Protein AF-B6JFP6-F1 (afdb_monomer)

Radius of gyration: 25.98 Å; Cα contacts (8 Å, |Δi|>4): 5; chains: 1; bounding box: 62×46×68 Å

Organism: Afipia carboxidovorans (strain ATCC 49405 / DSM 1227 / KCTC 32145 / OM5) (NCBI:txid504832)

Structure (mmCIF, N/CA/C/O backbone):
data_AF-B6JFP6-F1
#
_entry.id   AF-B6JFP6-F1
#
loop_
_atom_site.group_PDB
_atom_site.id
_atom_site.type_symbol
_atom_site.label_atom_id
_atom_site.label_alt_id
_atom_site.label_comp_id
_atom_site.label_asym_id
_atom_site.label_entity_id
_atom_site.label_seq_id
_atom_site.pdbx_PDB_ins_code
_atom_site.Cartn_x
_atom_site.Cartn_y
_atom_site.Cartn_z
_atom_site.occupancy
_atom_site.B_iso_or_equiv
_atom_site.auth_seq_id
_atom_site.auth_comp_id
_atom_site.auth_asym_id
_atom_site.auth_atom_id
_atom_site.pdbx_PDB_model_num
ATOM 1 N N . MET A 1 1 ? -2.493 7.759 29.142 1.00 68.94 1 MET A N 1
ATOM 2 C CA . MET A 1 1 ? -3.205 7.157 27.994 1.00 68.94 1 MET A CA 1
ATOM 3 C C . MET A 1 1 ? -2.379 7.421 26.736 1.00 68.94 1 MET A C 1
ATOM 5 O O . MET A 1 1 ? -2.611 8.411 26.062 1.00 68.94 1 MET A O 1
ATOM 9 N N . GLY A 1 2 ? -1.323 6.642 26.493 1.00 77.06 2 GLY A N 1
ATOM 10 C CA . GLY A 1 2 ? -0.442 6.845 25.335 1.00 77.06 2 GLY A CA 1
ATOM 11 C C . GLY A 1 2 ? -0.838 5.925 24.187 1.00 77.06 2 GLY A C 1
ATOM 12 O O . GLY A 1 2 ? -1.299 4.811 24.435 1.00 77.06 2 GLY A O 1
ATOM 13 N N . LEU A 1 3 ? -0.643 6.374 22.948 1.00 82.00 3 LEU A N 1
ATOM 14 C CA . LEU A 1 3 ? -0.772 5.517 21.772 1.00 82.00 3 LEU A CA 1
ATOM 15 C C . LEU A 1 3 ? 0.334 4.463 21.834 1.00 82.00 3 LEU A C 1
ATOM 17 O O . LEU A 1 3 ? 1.481 4.719 21.477 1.00 82.00 3 LEU A O 1
ATOM 21 N N . SER A 1 4 ? 0.011 3.288 22.368 1.00 91.88 4 SER A N 1
ATOM 22 C CA . SER A 1 4 ? 0.954 2.177 22.365 1.00 91.88 4 SER A CA 1
ATOM 23 C C . SER A 1 4 ? 1.112 1.640 20.945 1.00 91.88 4 SER A C 1
ATOM 25 O O . SER A 1 4 ? 0.206 1.754 20.116 1.00 91.88 4 SER A O 1
ATOM 27 N N . PHE A 1 5 ? 2.249 0.999 20.680 1.00 92.38 5 PHE A N 1
ATOM 28 C CA . PHE A 1 5 ? 2.520 0.334 19.403 1.00 92.38 5 PHE A CA 1
ATOM 29 C C . PHE A 1 5 ? 1.367 -0.589 18.960 1.00 92.38 5 PHE A C 1
ATOM 31 O O . PHE A 1 5 ? 1.010 -0.626 17.786 1.00 92.38 5 PHE A O 1
ATOM 38 N N . GLN A 1 6 ? 0.713 -1.253 19.921 1.00 92.44 6 GLN A N 1
ATOM 39 C CA . GLN A 1 6 ? -0.446 -2.110 19.667 1.00 92.44 6 GLN A CA 1
ATOM 40 C C . GLN A 1 6 ? -1.637 -1.351 19.058 1.00 92.44 6 GLN A C 1
ATOM 42 O O . GLN A 1 6 ? -2.265 -1.856 18.131 1.00 92.44 6 GLN A O 1
ATOM 47 N N . HIS A 1 7 ? -1.928 -0.123 19.508 1.00 94.25 7 HIS A N 1
ATOM 48 C CA . HIS A 1 7 ? -3.025 0.678 18.945 1.00 94.25 7 HIS A CA 1
ATOM 49 C C . HIS A 1 7 ? -2.759 1.050 17.485 1.00 94.25 7 HIS A C 1
ATOM 51 O O . HIS A 1 7 ? -3.667 0.984 16.660 1.00 94.25 7 HIS A O 1
ATOM 57 N N . ILE A 1 8 ? -1.514 1.407 17.160 1.00 94.69 8 ILE A N 1
ATOM 58 C CA . ILE A 1 8 ? -1.111 1.765 15.794 1.00 94.69 8 ILE A CA 1
ATOM 59 C C . ILE A 1 8 ? -1.269 0.562 14.865 1.00 94.69 8 ILE A C 1
ATOM 61 O O . ILE A 1 8 ? -1.781 0.715 13.760 1.00 94.69 8 ILE A O 1
ATOM 65 N N . LEU A 1 9 ? -0.896 -0.638 15.318 1.00 95.50 9 LEU A N 1
ATOM 66 C CA . LEU A 1 9 ? -1.052 -1.858 14.531 1.00 95.50 9 LEU A CA 1
ATOM 67 C C . LEU A 1 9 ? -2.531 -2.166 14.241 1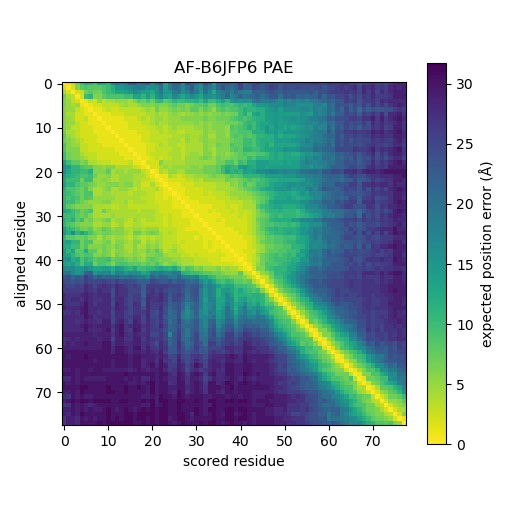.00 95.50 9 LEU A C 1
ATOM 69 O O . LEU A 1 9 ? -2.885 -2.442 13.095 1.00 95.50 9 LEU A O 1
ATOM 73 N N . ILE A 1 10 ? -3.401 -2.054 15.251 1.00 96.06 10 ILE A N 1
ATOM 74 C CA . ILE A 1 10 ? -4.855 -2.242 15.095 1.00 96.06 10 ILE A CA 1
ATOM 75 C C . ILE A 1 10 ? -5.429 -1.207 14.123 1.00 96.06 10 ILE A C 1
ATOM 77 O O . ILE A 1 10 ? -6.173 -1.567 13.212 1.00 96.06 10 ILE A O 1
ATOM 81 N N . LEU A 1 11 ? -5.048 0.064 14.272 1.00 94.56 11 LEU A N 1
ATOM 82 C CA . LEU A 1 11 ? -5.450 1.135 13.362 1.00 94.56 11 LEU A CA 1
ATOM 83 C C . LEU A 1 11 ? -5.041 0.810 11.919 1.00 94.56 11 LEU A C 1
ATOM 85 O O . LEU A 1 11 ? -5.852 0.949 11.008 1.00 94.56 11 LEU A O 1
ATOM 89 N N . LEU A 1 12 ? -3.812 0.331 11.713 1.00 94.81 12 LEU A N 1
ATOM 90 C CA . LEU A 1 12 ? -3.302 -0.038 10.394 1.00 94.81 12 LEU A CA 1
ATOM 91 C C . LEU A 1 12 ? -4.137 -1.152 9.757 1.00 94.81 12 LEU A C 1
ATOM 93 O O . LEU A 1 12 ? -4.484 -1.051 8.583 1.00 94.81 12 LEU A O 1
ATOM 97 N N . VAL A 1 13 ? -4.500 -2.181 10.529 1.00 95.38 13 VAL A N 1
ATOM 98 C CA . VAL A 1 13 ? -5.368 -3.274 10.062 1.00 95.38 13 VAL A CA 1
ATOM 99 C C . VAL A 1 13 ? -6.749 -2.749 9.676 1.00 95.38 13 VAL A C 1
ATOM 101 O O . VAL A 1 13 ? -7.255 -3.107 8.614 1.00 95.38 13 VAL A O 1
ATOM 104 N N . VAL A 1 14 ? -7.339 -1.875 10.495 1.00 96.00 14 VAL A N 1
ATOM 105 C CA . VAL A 1 14 ? -8.641 -1.253 10.207 1.00 96.00 14 VAL A CA 1
ATOM 106 C C . VAL A 1 14 ? -8.572 -0.441 8.915 1.00 96.00 14 VAL A C 1
ATOM 108 O O . VAL A 1 14 ? -9.387 -0.648 8.020 1.00 96.00 14 VAL A O 1
ATOM 111 N N . VAL A 1 15 ? -7.563 0.419 8.761 1.00 94.94 15 VAL A N 1
ATOM 112 C CA . VAL A 1 15 ? -7.332 1.188 7.528 1.00 94.94 15 VAL A CA 1
ATOM 113 C C . VAL A 1 15 ? -7.167 0.249 6.327 1.00 94.94 15 VAL A C 1
ATOM 115 O O . VAL A 1 15 ? -7.785 0.466 5.285 1.00 94.94 15 VAL A O 1
ATOM 118 N N . LEU A 1 16 ? -6.403 -0.837 6.470 1.00 93.62 16 LEU A N 1
ATOM 119 C CA . LEU A 1 16 ? -6.201 -1.822 5.407 1.00 93.62 16 LEU A CA 1
ATOM 120 C C . LEU A 1 16 ? -7.499 -2.548 5.016 1.00 93.62 16 LEU A C 1
ATOM 122 O O . LEU A 1 16 ? -7.673 -2.877 3.844 1.00 93.62 16 LEU A O 1
ATOM 126 N N . LEU A 1 17 ? -8.408 -2.785 5.968 1.00 94.19 17 LEU A N 1
ATOM 127 C CA . LEU A 1 17 ? -9.729 -3.373 5.721 1.00 94.19 17 LEU A CA 1
ATOM 128 C C . LEU A 1 17 ? -10.672 -2.395 5.012 1.00 94.19 17 LEU A C 1
ATOM 130 O O . LEU A 1 17 ? -11.352 -2.793 4.070 1.00 94.19 17 LEU A O 1
ATOM 134 N N . LEU A 1 18 ? -10.696 -1.130 5.441 1.00 95.06 18 LEU A N 1
ATOM 135 C CA . LEU A 1 18 ? -11.567 -0.094 4.875 1.00 95.06 18 LEU A CA 1
ATOM 136 C C . LEU A 1 18 ? -11.171 0.265 3.438 1.00 95.06 18 LEU A C 1
ATOM 138 O O . LEU A 1 18 ? -12.028 0.372 2.565 1.00 95.06 18 LEU A O 1
ATOM 142 N N . PHE A 1 19 ? -9.875 0.455 3.190 1.00 91.75 19 PHE A N 1
ATOM 143 C CA . PHE A 1 19 ? -9.372 0.846 1.870 1.00 91.75 19 PHE A CA 1
ATOM 144 C C . PHE A 1 19 ? -9.043 -0.352 0.970 1.00 91.75 19 PHE A C 1
ATOM 146 O O . PHE A 1 19 ? -9.008 -0.221 -0.256 1.00 91.75 19 PHE A O 1
ATOM 153 N N . GLY A 1 20 ? -8.803 -1.526 1.556 1.00 90.25 20 GLY A N 1
ATOM 154 C CA . GLY A 1 20 ? -8.328 -2.706 0.847 1.00 90.25 20 GLY A CA 1
ATOM 155 C C . GLY A 1 20 ? -6.855 -2.603 0.424 1.00 90.25 20 GLY A C 1
ATOM 156 O O . GLY A 1 20 ? -6.330 -1.553 0.051 1.00 90.25 20 GLY A O 1
ATOM 157 N N . ARG A 1 21 ? -6.172 -3.752 0.399 1.00 86.38 21 ARG A N 1
ATOM 158 C CA . ARG A 1 21 ? -4.757 -3.877 -0.014 1.00 86.38 21 ARG A CA 1
ATOM 159 C C . ARG A 1 21 ? -4.464 -3.395 -1.443 1.00 86.38 21 ARG A C 1
ATOM 161 O O . ARG A 1 21 ? -3.372 -2.904 -1.707 1.00 86.38 21 ARG A O 1
ATOM 168 N N . ASN A 1 22 ? -5.432 -3.501 -2.357 1.00 88.38 22 ASN A N 1
ATOM 169 C CA . ASN A 1 22 ? -5.231 -3.175 -3.772 1.00 88.38 22 ASN A CA 1
ATOM 170 C C . ASN A 1 22 ? -5.032 -1.671 -4.011 1.00 88.38 22 ASN A C 1
ATOM 172 O O . ASN A 1 22 ? -4.201 -1.296 -4.828 1.00 88.38 22 ASN A O 1
ATOM 176 N N . LYS A 1 23 ? -5.783 -0.810 -3.310 1.00 90.81 23 LYS A N 1
ATOM 177 C CA . LYS A 1 23 ? -5.666 0.651 -3.462 1.00 90.81 23 LYS A CA 1
ATOM 178 C C . LYS A 1 23 ? -4.383 1.171 -2.825 1.00 90.81 23 LYS A C 1
ATOM 180 O O . LYS A 1 23 ? -3.687 1.985 -3.415 1.00 90.81 23 LYS A O 1
ATOM 185 N N . ILE A 1 24 ? -4.044 0.645 -1.649 1.00 91.25 24 ILE A N 1
ATOM 186 C CA . ILE A 1 24 ? -2.826 1.027 -0.930 1.00 91.25 24 ILE A CA 1
ATOM 187 C C . ILE A 1 24 ? -1.577 0.620 -1.715 1.00 91.25 24 ILE A C 1
ATOM 189 O O . ILE A 1 24 ? -0.644 1.406 -1.774 1.00 91.25 24 ILE A O 1
ATOM 193 N N . SER A 1 25 ? -1.550 -0.558 -2.350 1.00 90.44 25 SER A N 1
ATOM 194 C CA . SER A 1 25 ? -0.393 -0.986 -3.150 1.00 90.44 25 SER A CA 1
ATOM 195 C C . SER A 1 25 ? -0.149 -0.102 -4.375 1.00 90.44 25 SER A C 1
ATOM 197 O O . SER A 1 25 ? 1.005 0.178 -4.683 1.00 90.44 25 SER A O 1
ATOM 199 N N . ASP A 1 26 ? -1.211 0.323 -5.062 1.00 91.81 26 ASP A N 1
ATOM 200 C CA . ASP A 1 26 ? -1.123 1.196 -6.239 1.00 91.81 26 ASP A CA 1
ATOM 201 C C . ASP A 1 26 ? -0.558 2.572 -5.842 1.00 91.81 26 ASP A C 1
ATOM 203 O O . ASP A 1 26 ? 0.485 3.005 -6.334 1.00 91.81 26 ASP A O 1
ATOM 207 N N . LEU A 1 27 ? -1.148 3.174 -4.800 1.00 92.50 27 LEU A N 1
ATOM 208 C CA . LEU A 1 27 ? -0.687 4.437 -4.217 1.00 92.50 27 LEU A CA 1
ATOM 209 C C . LEU A 1 27 ? 0.739 4.346 -3.655 1.00 92.50 27 LEU A C 1
ATOM 211 O O . LEU A 1 27 ? 1.539 5.257 -3.855 1.00 92.50 27 LEU A O 1
ATOM 215 N N . MET A 1 28 ? 1.081 3.254 -2.963 1.00 91.25 28 MET A N 1
ATOM 216 C CA . MET A 1 28 ? 2.423 3.036 -2.416 1.00 91.25 28 MET A CA 1
ATOM 217 C C . MET A 1 28 ? 3.453 2.870 -3.537 1.00 91.25 28 MET A C 1
ATOM 219 O O . MET A 1 28 ? 4.580 3.333 -3.390 1.00 91.25 28 MET A O 1
ATOM 223 N N . GLY A 1 29 ? 3.082 2.249 -4.661 1.00 94.38 29 GLY A N 1
ATOM 224 C CA . GLY A 1 29 ? 3.933 2.135 -5.842 1.00 94.38 29 GLY A CA 1
ATOM 225 C C . GLY A 1 29 ? 4.269 3.500 -6.442 1.00 94.38 29 GLY A C 1
ATOM 226 O O . GLY A 1 29 ? 5.443 3.791 -6.677 1.00 94.38 29 GLY A O 1
ATOM 227 N N . ASP A 1 30 ? 3.269 4.357 -6.636 1.00 95.62 30 ASP A N 1
ATOM 228 C CA . ASP A 1 30 ? 3.482 5.709 -7.165 1.00 95.62 30 ASP A CA 1
ATOM 229 C C . ASP A 1 30 ? 4.225 6.613 -6.176 1.00 95.62 30 ASP A C 1
ATOM 231 O O . ASP A 1 30 ? 5.158 7.323 -6.563 1.00 95.62 30 ASP A O 1
ATOM 235 N N . PHE A 1 31 ? 3.917 6.507 -4.883 1.00 95.75 31 PHE A N 1
ATOM 236 C CA . PHE A 1 31 ? 4.661 7.186 -3.825 1.00 95.75 31 PHE A CA 1
ATOM 237 C C . PHE A 1 31 ? 6.129 6.729 -3.769 1.00 95.75 31 PHE A C 1
ATOM 239 O O . PHE A 1 31 ? 7.038 7.558 -3.708 1.00 95.75 31 PHE A O 1
ATOM 246 N N . ALA A 1 32 ? 6.391 5.422 -3.867 1.00 95.19 32 ALA A N 1
ATOM 247 C CA . ALA A 1 32 ? 7.741 4.864 -3.879 1.00 95.19 32 ALA A CA 1
ATOM 248 C C . ALA A 1 32 ? 8.538 5.288 -5.121 1.00 95.19 32 ALA A C 1
ATOM 250 O O . ALA A 1 32 ? 9.724 5.601 -4.997 1.00 95.19 32 ALA A O 1
ATOM 251 N N . LYS A 1 33 ? 7.911 5.343 -6.307 1.00 94.12 33 LYS A N 1
ATOM 252 C CA . LYS A 1 33 ? 8.534 5.910 -7.518 1.00 94.12 33 LYS A CA 1
ATOM 253 C C . LYS A 1 33 ? 8.885 7.382 -7.308 1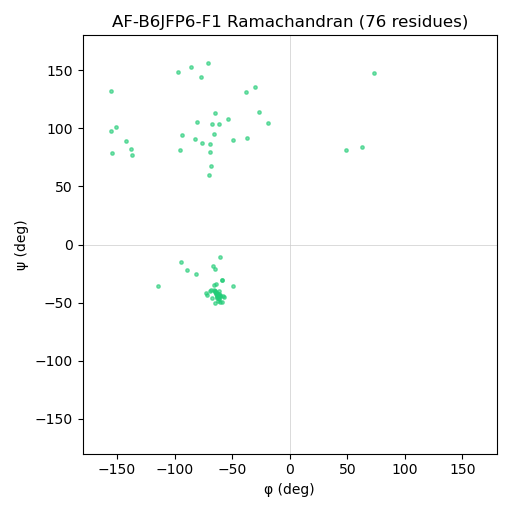.00 94.12 33 LYS A C 1
ATOM 255 O O . LYS A 1 33 ? 10.004 7.767 -7.632 1.00 94.12 33 LYS A O 1
ATOM 260 N N . GLY A 1 34 ? 7.978 8.171 -6.723 1.00 95.56 34 GLY A N 1
ATOM 261 C CA . GLY A 1 34 ? 8.210 9.579 -6.394 1.00 95.56 34 GLY A CA 1
ATOM 262 C C . GLY A 1 34 ? 9.403 9.773 -5.456 1.00 95.56 34 GLY A C 1
ATOM 263 O O . GLY A 1 34 ? 10.319 10.529 -5.773 1.00 95.56 34 GLY A O 1
ATOM 264 N N . ILE A 1 35 ? 9.458 9.020 -4.351 1.00 96.00 35 ILE A N 1
ATOM 265 C CA . ILE A 1 35 ? 10.597 9.053 -3.420 1.00 96.00 35 ILE A CA 1
ATOM 266 C C . ILE A 1 35 ? 11.887 8.577 -4.100 1.00 96.00 35 ILE A C 1
ATOM 268 O O . ILE A 1 35 ? 12.936 9.188 -3.902 1.00 96.00 35 ILE A O 1
ATOM 272 N N . LYS A 1 36 ? 11.843 7.511 -4.912 1.00 92.06 36 LYS A N 1
ATOM 273 C CA . LYS A 1 36 ? 13.022 7.010 -5.638 1.00 92.06 36 LYS A CA 1
ATOM 274 C C . LYS A 1 36 ? 13.543 8.048 -6.634 1.00 92.06 36 LYS A C 1
ATOM 276 O O . LYS A 1 36 ? 14.751 8.252 -6.696 1.00 92.06 36 LYS A O 1
ATOM 281 N N . ALA A 1 37 ? 12.658 8.707 -7.379 1.00 92.31 37 ALA A N 1
ATOM 282 C CA . ALA A 1 37 ? 13.016 9.774 -8.309 1.00 92.31 37 ALA A CA 1
ATOM 283 C C . ALA A 1 37 ? 13.612 10.980 -7.572 1.00 92.31 37 ALA A C 1
ATOM 285 O O . ALA A 1 37 ? 14.643 11.493 -7.993 1.00 92.31 37 ALA A O 1
ATOM 286 N N . PHE A 1 38 ? 13.033 11.369 -6.431 1.00 92.62 38 PHE A N 1
ATOM 287 C CA . PHE A 1 38 ? 13.569 12.428 -5.575 1.00 92.62 38 PHE A CA 1
ATOM 288 C C . PHE A 1 38 ? 14.967 12.083 -5.045 1.00 92.62 38 PHE A C 1
ATOM 290 O O . PHE A 1 38 ? 15.897 12.878 -5.161 1.00 92.62 38 PHE A O 1
ATOM 297 N N . LYS A 1 39 ? 15.148 10.856 -4.539 1.00 89.81 39 LYS A N 1
ATOM 298 C CA . LYS A 1 39 ? 16.448 10.369 -4.068 1.00 89.81 39 LYS A CA 1
ATOM 299 C C . LYS A 1 39 ? 17.469 10.308 -5.200 1.00 89.81 39 LYS A C 1
ATOM 301 O O . LYS A 1 39 ? 18.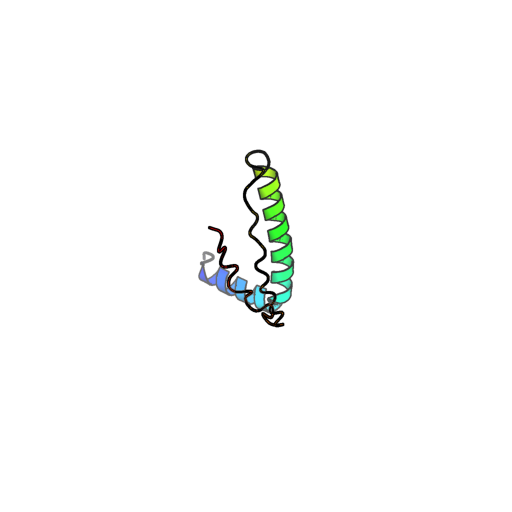598 10.735 -4.997 1.00 89.81 39 LYS A O 1
ATOM 306 N N . LYS A 1 40 ? 17.084 9.806 -6.379 1.00 88.62 40 LYS A N 1
ATOM 307 C CA . LYS A 1 40 ? 17.967 9.760 -7.548 1.00 88.62 40 LYS A CA 1
ATOM 308 C C . LYS A 1 40 ? 18.345 11.169 -7.994 1.00 88.62 40 LYS A C 1
ATOM 310 O O . LYS A 1 40 ? 19.528 11.395 -8.157 1.00 88.62 40 LYS A O 1
ATOM 315 N N . GLY A 1 41 ? 17.407 12.111 -8.090 1.00 88.94 41 GLY A N 1
ATOM 316 C CA . GLY A 1 41 ? 17.709 13.501 -8.451 1.00 88.94 41 GLY A CA 1
ATOM 317 C C . GLY A 1 41 ? 18.691 14.187 -7.494 1.00 88.94 41 GLY A C 1
ATOM 318 O O . GLY A 1 41 ? 19.483 15.009 -7.928 1.00 88.94 41 GLY A O 1
ATOM 319 N N . MET A 1 42 ? 18.692 13.809 -6.211 1.00 87.31 42 MET A N 1
ATOM 320 C CA . MET A 1 42 ? 19.673 14.288 -5.225 1.00 87.31 42 MET A CA 1
ATOM 321 C C . MET A 1 42 ? 21.012 13.546 -5.258 1.00 87.31 42 MET A C 1
ATOM 323 O O . MET A 1 42 ? 22.010 14.084 -4.802 1.00 87.31 42 MET A O 1
ATOM 327 N N . SER A 1 43 ? 21.035 12.294 -5.719 1.00 82.88 43 SER A N 1
ATOM 328 C CA . SER A 1 43 ? 22.255 11.478 -5.809 1.00 82.88 43 SER A CA 1
ATOM 329 C C . SER A 1 43 ? 22.924 11.535 -7.184 1.00 82.88 43 SER A C 1
ATOM 331 O O . SER A 1 43 ? 24.077 11.131 -7.304 1.00 82.88 43 SER A O 1
ATOM 333 N N . ASP A 1 44 ? 22.223 12.017 -8.212 1.00 68.88 44 ASP A N 1
ATOM 334 C CA . ASP A 1 44 ? 22.763 12.210 -9.563 1.00 68.88 44 ASP A CA 1
ATOM 335 C C . ASP A 1 44 ? 23.861 13.275 -9.599 1.00 68.88 44 ASP A C 1
ATOM 337 O O . ASP A 1 44 ? 24.704 13.229 -10.484 1.00 68.88 44 ASP A O 1
ATOM 341 N N . ASP A 1 45 ? 23.901 14.170 -8.604 1.00 63.50 45 ASP A N 1
ATOM 342 C CA . ASP A 1 45 ? 25.023 15.096 -8.422 1.00 63.50 45 ASP A 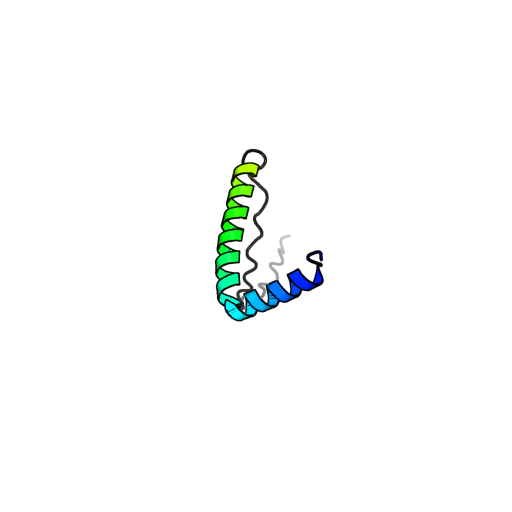CA 1
ATOM 343 C C . ASP A 1 45 ? 26.324 14.360 -8.047 1.00 63.50 45 ASP A C 1
ATOM 345 O O . ASP A 1 45 ? 27.412 14.892 -8.233 1.00 63.50 45 ASP A O 1
ATOM 349 N N . GLU A 1 46 ? 26.246 13.111 -7.560 1.00 59.34 46 GLU A N 1
ATOM 350 C CA . GLU A 1 46 ? 27.432 12.400 -7.075 1.00 59.34 46 GLU A CA 1
ATOM 351 C C . GLU A 1 46 ? 27.830 11.159 -7.882 1.00 59.34 46 GLU A C 1
ATOM 353 O O . GLU A 1 46 ? 29.027 10.915 -8.021 1.00 59.34 46 GLU A O 1
ATOM 358 N N . VAL A 1 47 ? 26.914 10.347 -8.434 1.00 56.97 47 VAL A N 1
ATOM 359 C CA . VAL A 1 47 ? 27.334 9.113 -9.135 1.00 56.97 47 VAL A CA 1
ATOM 360 C C . VAL A 1 47 ? 26.314 8.649 -10.186 1.00 56.97 47 VAL A C 1
ATOM 362 O O . VAL A 1 47 ? 25.371 7.912 -9.894 1.00 56.97 47 VAL A O 1
ATOM 365 N N . GLU A 1 48 ? 26.545 8.998 -11.452 1.00 50.81 48 GLU A N 1
ATOM 366 C CA . GLU A 1 48 ? 25.706 8.635 -12.610 1.00 50.81 48 GLU A CA 1
ATOM 367 C C . GLU A 1 48 ? 25.569 7.109 -12.845 1.00 50.81 48 GLU A C 1
ATOM 369 O O . GLU A 1 48 ? 24.726 6.656 -13.612 1.00 50.81 48 GLU A O 1
ATOM 374 N N . THR A 1 49 ? 26.347 6.247 -12.183 1.00 49.75 49 THR A N 1
ATOM 375 C CA . THR A 1 49 ? 26.479 4.843 -12.614 1.00 49.75 49 THR A CA 1
ATOM 376 C C . THR A 1 49 ? 26.447 3.839 -11.465 1.00 49.75 49 THR A C 1
ATOM 378 O O . THR A 1 49 ? 27.458 3.241 -11.116 1.00 49.75 49 THR A O 1
ATOM 381 N N . ALA A 1 50 ? 25.270 3.550 -10.912 1.00 53.69 50 ALA A N 1
ATOM 382 C CA . ALA A 1 50 ? 25.067 2.287 -10.197 1.00 53.69 50 ALA A CA 1
ATOM 383 C C . ALA A 1 50 ? 23.595 1.865 -10.197 1.00 53.69 50 ALA A C 1
ATOM 385 O O . ALA A 1 50 ? 22.880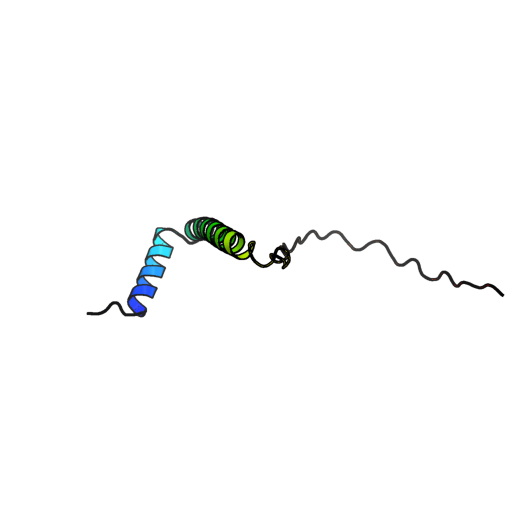 2.005 -9.214 1.00 53.69 50 ALA A O 1
ATOM 386 N N . LYS A 1 51 ? 23.178 1.309 -11.340 1.00 51.44 51 LYS A N 1
ATOM 387 C CA . LYS A 1 51 ? 22.292 0.139 -11.406 1.00 51.44 51 LYS A CA 1
ATOM 388 C C . LYS A 1 51 ? 21.046 0.235 -10.513 1.00 51.44 51 LYS A C 1
ATOM 390 O O . LYS A 1 51 ? 20.982 -0.384 -9.459 1.00 51.44 51 LYS A O 1
ATOM 395 N N . SER A 1 52 ? 20.011 0.935 -10.991 1.00 55.16 52 SER A N 1
ATOM 396 C CA . SER A 1 52 ? 18.651 0.564 -10.591 1.00 55.16 52 SER A CA 1
ATOM 397 C C . SER A 1 52 ? 18.445 -0.856 -11.087 1.00 55.16 52 SER A C 1
ATOM 399 O O . SER A 1 52 ? 18.306 -1.072 -12.290 1.00 55.16 52 SER A O 1
ATOM 401 N N . ASP A 1 53 ? 18.523 -1.780 -10.139 1.00 55.78 53 ASP A N 1
ATOM 402 C CA . ASP A 1 53 ? 18.336 -3.207 -10.274 1.00 55.78 53 ASP A CA 1
ATOM 403 C C . ASP A 1 53 ? 17.417 -3.558 -11.431 1.00 55.78 53 ASP A C 1
ATOM 405 O O . ASP A 1 53 ? 16.226 -3.229 -11.445 1.00 55.78 53 ASP A O 1
ATOM 409 N N . SER A 1 54 ? 18.041 -4.221 -12.403 1.00 53.06 54 SER A N 1
ATOM 410 C CA . SER A 1 54 ? 17.449 -5.189 -13.299 1.00 53.06 54 SER A CA 1
ATOM 411 C C . SER A 1 54 ? 16.146 -5.701 -12.718 1.00 53.06 54 SER A C 1
ATOM 413 O O . SER A 1 54 ? 16.126 -6.503 -11.782 1.00 53.06 54 SER A O 1
ATOM 415 N N . ILE A 1 55 ? 15.065 -5.208 -13.307 1.00 52.97 55 ILE A N 1
ATOM 416 C CA . ILE A 1 55 ? 13.762 -5.834 -13.305 1.00 52.97 55 ILE A CA 1
ATOM 417 C C . ILE A 1 55 ? 14.007 -7.292 -13.726 1.00 52.97 55 ILE A C 1
ATOM 419 O O . ILE A 1 55 ? 14.026 -7.630 -14.904 1.00 52.97 55 ILE A O 1
ATOM 423 N N . LYS A 1 56 ? 14.255 -8.172 -12.748 1.00 53.28 56 LYS A N 1
ATOM 424 C CA . LYS A 1 56 ? 13.982 -9.602 -12.849 1.00 53.28 56 LYS A CA 1
ATOM 425 C C . LYS A 1 56 ? 12.461 -9.723 -12.866 1.00 53.28 56 LYS A C 1
ATOM 427 O O . LYS A 1 56 ? 11.857 -10.209 -11.913 1.00 53.28 56 LYS A O 1
ATOM 432 N N . THR A 1 57 ? 11.830 -9.238 -13.933 1.00 49.81 57 THR A N 1
ATOM 433 C CA . THR A 1 57 ? 10.552 -9.810 -14.323 1.00 49.81 57 THR A CA 1
ATOM 434 C C . THR A 1 57 ? 10.899 -11.228 -14.719 1.00 49.81 57 THR A C 1
ATOM 436 O O . THR A 1 57 ? 11.692 -11.484 -15.621 1.00 49.81 57 THR A O 1
ATOM 439 N N . ILE A 1 58 ? 10.400 -12.152 -13.913 1.00 53.56 58 ILE A N 1
ATOM 440 C CA . ILE A 1 58 ? 10.440 -13.577 -14.170 1.00 53.56 58 ILE A CA 1
ATOM 441 C C . ILE A 1 58 ? 9.481 -13.771 -15.347 1.00 53.56 58 ILE A C 1
ATOM 443 O O . 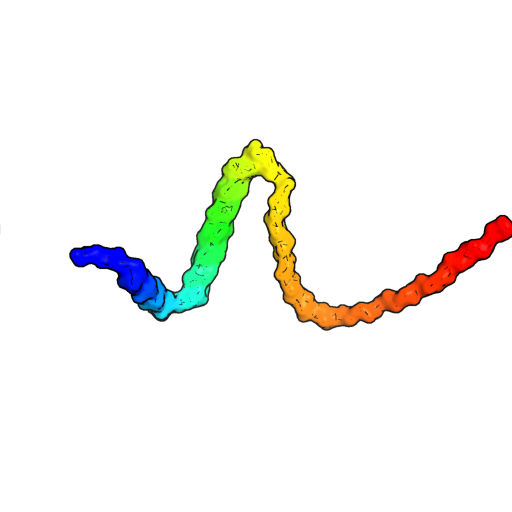ILE A 1 58 ? 8.310 -14.088 -15.154 1.00 53.56 58 ILE A O 1
ATOM 447 N N . ASP A 1 59 ? 9.946 -13.484 -16.563 1.00 51.03 59 ASP A N 1
ATOM 448 C CA . ASP A 1 59 ? 9.224 -13.805 -17.784 1.00 51.03 59 ASP A CA 1
ATOM 449 C C . ASP A 1 59 ? 9.257 -15.324 -17.923 1.00 51.03 59 ASP A C 1
ATOM 451 O O . ASP A 1 59 ? 10.137 -15.919 -18.542 1.00 51.03 59 ASP A O 1
ATOM 455 N N . ASN A 1 60 ? 8.277 -15.966 -17.291 1.00 53.00 60 ASN A N 1
ATOM 456 C CA . ASN A 1 60 ? 7.927 -17.359 -17.496 1.00 53.00 60 ASN A CA 1
ATOM 457 C C . ASN A 1 60 ? 7.296 -17.525 -18.889 1.00 53.00 60 ASN A C 1
ATOM 459 O O . AS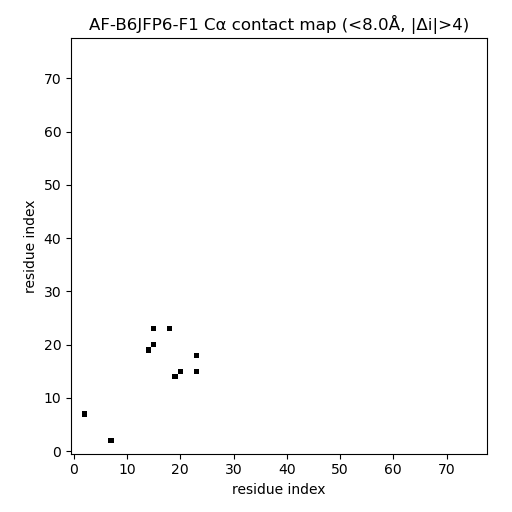N A 1 60 ? 6.144 -17.932 -19.029 1.00 53.00 60 ASN A O 1
ATOM 463 N N . THR A 1 61 ? 8.043 -17.179 -19.936 1.00 52.03 61 THR A N 1
ATOM 464 C CA . THR A 1 61 ? 7.742 -17.586 -21.305 1.00 52.03 61 THR A CA 1
ATOM 465 C C . THR A 1 61 ? 8.556 -18.831 -21.597 1.00 52.03 61 THR A C 1
ATOM 467 O O . THR A 1 61 ? 9.625 -18.815 -22.200 1.00 52.03 61 THR A O 1
ATOM 470 N N . GLY A 1 62 ? 8.018 -19.957 -21.130 1.00 45.56 62 GLY A N 1
ATOM 471 C CA . GLY A 1 62 ? 8.411 -21.255 -21.637 1.00 45.56 62 GLY A CA 1
ATOM 472 C C . GLY A 1 62 ? 8.266 -21.280 -23.157 1.00 45.56 62 GLY A C 1
ATOM 473 O O . GLY A 1 62 ? 7.157 -21.324 -23.680 1.00 45.56 62 GLY A O 1
ATOM 474 N N . LYS A 1 63 ? 9.391 -21.281 -23.869 1.00 43.19 63 LYS A N 1
ATOM 475 C CA . LYS A 1 63 ? 9.532 -21.941 -25.169 1.00 43.19 63 LYS A CA 1
ATOM 476 C C . LYS A 1 63 ? 11.016 -22.266 -25.380 1.00 43.19 63 LYS A C 1
ATOM 478 O O . LYS A 1 63 ? 11.867 -21.445 -25.055 1.00 43.19 63 LYS A O 1
ATOM 483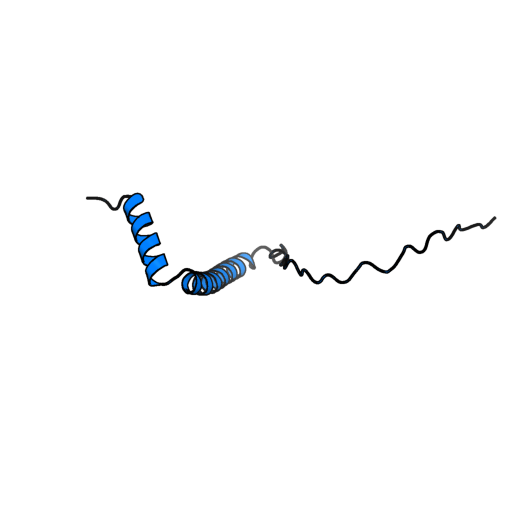 N N . PRO A 1 64 ? 11.337 -23.499 -25.792 1.00 49.53 64 PRO A N 1
ATOM 484 C CA . PRO A 1 64 ? 12.459 -24.240 -25.247 1.00 49.53 64 PRO A CA 1
ATOM 485 C C . PRO A 1 64 ? 13.772 -23.921 -25.947 1.00 49.53 64 PRO A C 1
ATOM 487 O O . PRO A 1 64 ? 13.821 -23.642 -27.144 1.00 49.53 64 PRO A O 1
ATOM 490 N N . THR A 1 65 ? 14.831 -24.089 -25.168 1.00 51.94 65 THR A N 1
ATOM 491 C CA . THR A 1 65 ? 16.200 -24.401 -25.557 1.00 51.94 65 THR A CA 1
ATOM 492 C C . THR A 1 65 ? 16.236 -25.372 -26.742 1.00 51.94 65 THR A C 1
ATOM 494 O O . THR A 1 65 ? 16.210 -26.587 -26.574 1.00 51.94 65 THR A O 1
ATOM 497 N N . ASN A 1 66 ? 16.288 -24.841 -27.959 1.00 56.09 66 ASN A N 1
ATOM 498 C CA . ASN A 1 66 ? 16.698 -25.591 -29.135 1.00 56.09 66 ASN A CA 1
ATOM 499 C C . ASN A 1 66 ? 17.598 -24.704 -29.984 1.00 56.09 66 ASN A C 1
ATOM 501 O O . ASN A 1 66 ? 17.139 -24.090 -30.937 1.00 56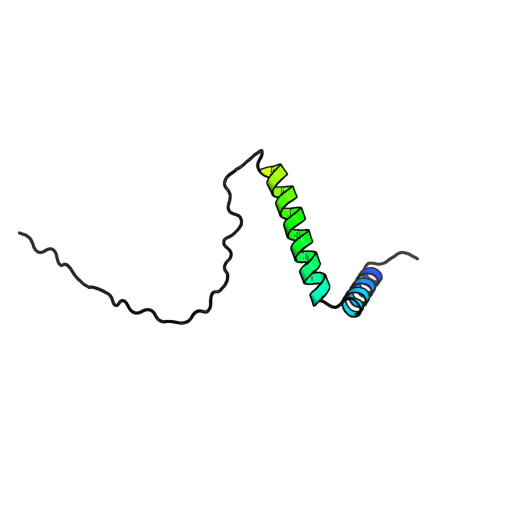.09 66 ASN A O 1
ATOM 505 N N . VAL A 1 67 ? 18.875 -24.648 -29.609 1.00 57.41 67 VAL A N 1
ATOM 506 C CA . VAL A 1 67 ? 19.947 -24.814 -30.589 1.00 57.41 67 VAL A CA 1
ATOM 507 C C . VAL A 1 67 ? 21.041 -25.621 -29.897 1.00 57.41 67 VAL A C 1
ATOM 509 O O . VAL A 1 67 ? 21.895 -25.115 -29.173 1.00 57.41 67 VAL A O 1
ATOM 512 N N . GLN A 1 68 ? 20.876 -26.929 -30.052 1.00 52.91 68 GLN A N 1
ATOM 513 C CA . GLN A 1 68 ? 21.855 -27.992 -29.901 1.00 52.91 68 GLN A CA 1
ATOM 514 C C . GLN A 1 68 ? 23.281 -27.533 -30.251 1.00 52.91 68 GLN A C 1
ATOM 516 O O . GLN A 1 68 ? 23.514 -26.897 -31.277 1.00 52.91 68 GLN A O 1
ATOM 521 N N . ALA A 1 69 ? 24.222 -27.930 -29.397 1.00 59.16 69 ALA A N 1
ATOM 522 C CA . ALA A 1 69 ? 25.661 -27.860 -29.592 1.00 59.16 69 ALA A CA 1
ATOM 523 C C . ALA A 1 69 ? 26.088 -28.170 -31.037 1.00 59.16 69 ALA A C 1
ATOM 525 O O . ALA A 1 69 ? 25.706 -29.204 -31.579 1.00 59.16 69 ALA A O 1
ATOM 526 N N . ASN A 1 70 ? 26.936 -27.316 -31.616 1.00 62.69 70 ASN A N 1
ATOM 527 C CA . ASN A 1 70 ? 27.785 -27.660 -32.754 1.00 62.69 70 ASN A CA 1
ATOM 528 C C . ASN A 1 70 ? 29.147 -28.110 -32.191 1.00 62.69 70 ASN A C 1
ATOM 530 O O . ASN A 1 70 ? 29.976 -27.248 -31.879 1.00 62.69 70 ASN A O 1
ATOM 534 N N . PRO A 1 71 ? 29.387 -29.416 -31.977 1.00 57.03 71 PRO A N 1
ATOM 535 C CA . PRO A 1 71 ? 30.631 -29.905 -31.413 1.00 57.03 71 PRO A CA 1
ATOM 536 C C . PRO A 1 71 ? 31.726 -29.888 -32.483 1.00 57.03 71 PRO A C 1
ATOM 538 O O . PRO A 1 71 ? 31.485 -30.218 -33.638 1.00 57.03 71 PRO A O 1
ATOM 541 N N . GLN A 1 72 ? 32.944 -29.581 -32.041 1.00 57.94 72 GLN A N 1
ATOM 542 C CA . GLN A 1 72 ? 34.198 -29.995 -32.672 1.00 57.94 72 GLN A CA 1
ATOM 543 C C . GLN A 1 72 ? 34.467 -29.490 -34.098 1.00 57.94 72 GLN A C 1
ATOM 545 O O . GLN A 1 72 ? 34.375 -30.222 -35.078 1.00 57.94 72 GLN A O 1
ATOM 550 N N . ARG A 1 73 ? 35.007 -28.271 -34.191 1.00 60.03 73 ARG A N 1
ATOM 551 C CA . ARG A 1 73 ? 36.104 -28.041 -35.140 1.00 60.03 73 ARG A CA 1
ATOM 552 C C . ARG A 1 73 ? 37.392 -28.496 -34.459 1.00 60.03 73 ARG A C 1
ATOM 554 O O . ARG A 1 73 ? 37.983 -27.754 -33.684 1.00 60.03 73 ARG A O 1
ATOM 561 N N . GLN A 1 74 ? 37.734 -29.765 -34.668 1.00 58.75 74 GLN A N 1
ATOM 562 C CA . GLN A 1 74 ? 39.095 -30.257 -34.486 1.00 58.75 74 GLN A CA 1
ATOM 563 C C . GLN A 1 74 ? 39.923 -29.589 -35.582 1.00 58.75 74 GLN A C 1
ATOM 565 O O . GLN A 1 74 ? 39.784 -29.929 -36.754 1.00 58.75 74 GLN A O 1
ATOM 570 N N . ASP A 1 75 ? 40.696 -28.575 -35.211 1.00 65.75 75 ASP A N 1
ATOM 571 C CA . ASP A 1 75 ? 41.671 -27.975 -36.109 1.00 65.75 75 ASP A CA 1
ATOM 572 C C . ASP A 1 75 ? 42.866 -28.930 -36.192 1.00 65.75 75 ASP A C 1
ATOM 574 O O . ASP A 1 75 ? 43.782 -28.921 -35.372 1.00 65.75 75 ASP A O 1
ATOM 578 N N . SER A 1 76 ? 42.764 -29.873 -37.121 1.00 70.06 76 SER A N 1
ATOM 579 C CA . SER A 1 76 ? 43.886 -30.641 -37.630 1.00 70.06 76 SER A CA 1
ATOM 580 C C . SER A 1 76 ? 44.594 -29.772 -38.665 1.00 70.06 76 SER A C 1
ATOM 582 O O . SER A 1 76 ? 44.072 -29.626 -39.768 1.00 70.06 76 SER A O 1
ATOM 584 N N . THR A 1 77 ? 45.759 -29.207 -38.355 1.00 66.56 77 THR A N 1
ATOM 585 C CA . THR A 1 77 ? 46.717 -28.753 -39.376 1.00 66.56 77 THR A CA 1
ATOM 586 C C . THR A 1 77 ? 48.141 -28.844 -38.823 1.00 66.56 77 THR A C 1
ATOM 588 O O . THR A 1 77 ? 48.558 -28.004 -38.036 1.00 66.56 77 THR A O 1
ATOM 591 N N . VAL A 1 78 ? 48.792 -29.926 -39.273 1.00 58.16 78 VAL A N 1
ATOM 592 C CA . VAL A 1 78 ? 50.209 -30.130 -39.649 1.00 58.16 78 VAL A CA 1
ATOM 593 C C . VAL A 1 78 ? 51.299 -29.742 -38.652 1.00 58.16 78 VAL A C 1
ATOM 595 O O . VAL A 1 78 ? 51.553 -28.537 -38.458 1.00 58.16 78 VAL A O 1
#

Mean predicted aligned error: 16.74 Å

pLDDT: mean 75.47, std 18.53, range [43.19, 96.06]

Secondary structure (DSSP, 8-state):
----HHHHHHHHHHHHHHH-HHHHHHHHHHHHHHHHHHHHHHHTTT-S-S----------------------------

Foldseek 3Di:
DDCDPVNVVVVVVVVCVVCPPVNVVVVVVVVVVVVVVVVCVVCVVPDPDDDPDDPPPVPPPDDDDPDDDPDDPPPDDD

InterPro domains:
  IPR003369 Sec-independent protein translocase protein TatA/B/E [PF02416] (1-46)
  IPR006312 Sec-independent protein translocase protein TatA/E [MF_00236] (1-77)
  IPR006312 Sec-independent protein translocase protein TatA/E [TIGR01411] (2-48)

Sequence (78 aa):
MGLSFQHILILLVVVLLLFGRNKISDLMGDFAKGIKAFKKGMSDDEVETAKSDSIKTIDNTGKPTNVQANPQRQDSTV

Solvent-accessible surface area (backbone atoms only — not comparable to full-atom values): 5251 Å² total; per-residue (Å²): 140,73,90,46,71,68,55,55,53,52,50,49,52,50,51,42,64,76,64,33,67,69,55,53,51,54,53,49,49,55,50,48,50,51,51,49,51,53,51,45,66,67,42,53,83,77,55,89,80,74,76,83,70,78,80,76,69,81,75,83,69,89,71,79,97,76,80,76,84,84,79,77,87,77,86,83,77,134